Protein AF-A0A840F4D3-F1 (afdb_monomer)

Radius of gyration: 13.31 Å; Cα contacts (8 Å, |Δi|>4): 110; chains: 1; bounding box: 30×21×36 Å

Structure (mmCIF, N/CA/C/O backbone):
data_AF-A0A840F4D3-F1
#
_entry.id   AF-A0A840F4D3-F1
#
loop_
_atom_site.group_PDB
_atom_site.id
_atom_site.type_symbol
_atom_site.label_atom_id
_atom_site.label_alt_id
_atom_site.label_comp_id
_atom_site.label_asym_id
_atom_site.label_entity_id
_atom_site.label_seq_id
_atom_site.pdbx_PDB_ins_code
_atom_site.Cartn_x
_atom_site.Cartn_y
_atom_site.Cartn_z
_atom_site.occupancy
_atom_site.B_iso_or_equiv
_atom_site.auth_seq_id
_atom_site.auth_comp_id
_atom_site.auth_asym_id
_atom_site.auth_atom_id
_atom_site.pdbx_PDB_model_num
ATOM 1 N N . MET A 1 1 ? -3.659 7.215 -11.890 1.00 76.25 1 MET A N 1
ATOM 2 C CA . MET A 1 1 ? -2.696 6.099 -12.042 1.00 76.25 1 MET A CA 1
ATOM 3 C C . MET A 1 1 ? -2.955 5.129 -10.894 1.00 76.25 1 MET A C 1
ATOM 5 O O . MET A 1 1 ? -3.208 5.642 -9.814 1.00 76.25 1 MET A O 1
ATOM 9 N N . PRO A 1 2 ? -3.040 3.801 -11.105 1.00 84.62 2 PRO A N 1
ATOM 10 C CA . PRO A 1 2 ? -3.299 2.856 -10.013 1.00 84.62 2 PRO A CA 1
ATOM 11 C C . PRO A 1 2 ? -2.114 2.745 -9.047 1.00 84.62 2 PRO A C 1
ATOM 13 O O . PRO A 1 2 ? -0.961 2.778 -9.488 1.00 84.62 2 PRO A O 1
ATOM 16 N N . ASN A 1 3 ? -2.421 2.555 -7.763 1.00 89.50 3 ASN A N 1
ATOM 17 C CA . ASN A 1 3 ? -1.450 2.141 -6.756 1.00 89.50 3 ASN A CA 1
ATOM 18 C C . ASN A 1 3 ? -1.376 0.612 -6.718 1.00 89.50 3 ASN A C 1
ATOM 20 O O . ASN A 1 3 ? -2.382 -0.089 -6.871 1.00 89.50 3 ASN A O 1
ATOM 24 N N . ILE A 1 4 ? -0.161 0.097 -6.560 1.00 90.06 4 ILE A N 1
ATOM 25 C CA . ILE A 1 4 ? 0.107 -1.329 -6.386 1.00 90.06 4 ILE A CA 1
ATOM 26 C C . ILE A 1 4 ? 1.040 -1.538 -5.198 1.00 90.06 4 ILE A C 1
ATOM 28 O O . ILE A 1 4 ? 1.960 -0.750 -4.999 1.00 90.06 4 ILE A O 1
ATOM 32 N N . VAL A 1 5 ? 0.857 -2.622 -4.448 1.00 90.50 5 VAL A N 1
ATOM 33 C CA . VAL A 1 5 ? 1.858 -3.098 -3.484 1.00 90.50 5 VAL A CA 1
ATOM 34 C C . VAL A 1 5 ? 2.652 -4.224 -4.133 1.00 90.50 5 VAL A C 1
ATOM 36 O O . VAL A 1 5 ? 2.072 -5.198 -4.615 1.00 90.50 5 VAL A O 1
ATOM 39 N N . LEU A 1 6 ? 3.978 -4.108 -4.147 1.00 91.31 6 LEU A N 1
ATOM 40 C CA . LEU A 1 6 ? 4.846 -5.154 -4.686 1.00 91.31 6 LEU A CA 1
ATOM 41 C C . LEU A 1 6 ? 4.858 -6.390 -3.786 1.00 91.31 6 LEU A C 1
ATOM 43 O O . LEU A 1 6 ? 4.755 -6.275 -2.567 1.00 91.31 6 LEU A O 1
ATOM 47 N N . ILE A 1 7 ? 4.967 -7.573 -4.392 1.00 88.75 7 ILE A N 1
ATOM 48 C CA . ILE A 1 7 ? 5.141 -8.858 -3.693 1.00 88.75 7 ILE A CA 1
ATOM 49 C C . ILE A 1 7 ? 6.619 -9.154 -3.467 1.00 88.75 7 ILE A C 1
ATOM 51 O O . ILE A 1 7 ? 7.013 -9.533 -2.370 1.00 88.75 7 ILE A O 1
ATOM 55 N N . GLY A 1 8 ? 7.436 -8.886 -4.482 1.00 87.00 8 GLY A N 1
ATOM 56 C CA . GLY A 1 8 ? 8.889 -8.983 -4.433 1.00 87.00 8 GLY A CA 1
ATOM 57 C C . GLY A 1 8 ? 9.538 -7.847 -5.214 1.00 87.00 8 GLY A C 1
ATOM 58 O O . GLY A 1 8 ? 8.861 -6.918 -5.660 1.00 87.00 8 GLY A O 1
ATOM 59 N N . ALA A 1 9 ? 10.858 -7.922 -5.383 1.00 90.25 9 ALA A N 1
ATOM 60 C CA . ALA A 1 9 ? 11.586 -6.970 -6.211 1.00 90.25 9 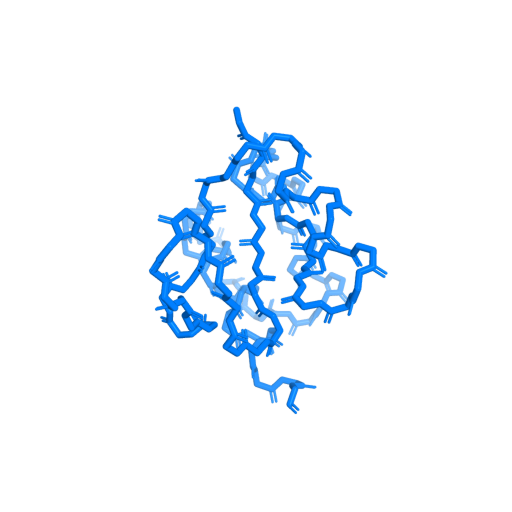ALA A CA 1
ATOM 61 C C . ALA A 1 9 ? 11.034 -6.982 -7.647 1.00 90.25 9 ALA A C 1
ATOM 63 O O . ALA A 1 9 ? 10.939 -8.040 -8.273 1.00 90.25 9 ALA A O 1
ATOM 64 N N . ALA A 1 10 ? 10.663 -5.813 -8.171 1.00 93.06 10 ALA A N 1
ATOM 65 C CA . ALA A 1 10 ? 10.049 -5.702 -9.488 1.00 93.06 10 ALA A CA 1
ATOM 66 C C . ALA A 1 10 ? 10.601 -4.506 -10.279 1.00 93.06 10 ALA A C 1
ATOM 68 O O . ALA A 1 10 ? 10.729 -3.409 -9.729 1.00 93.06 10 ALA A O 1
ATOM 69 N N . PRO A 1 11 ? 10.894 -4.672 -11.582 1.00 91.50 11 PRO A N 1
ATOM 70 C CA . PRO A 1 11 ? 11.337 -3.570 -12.424 1.00 91.50 11 PRO A CA 1
ATOM 71 C C . PRO A 1 11 ? 10.153 -2.678 -12.821 1.00 91.50 11 PRO A C 1
ATOM 73 O O . PRO A 1 11 ? 9.264 -3.077 -13.585 1.00 91.50 11 PRO A O 1
ATOM 76 N N . ILE A 1 12 ? 10.178 -1.434 -12.347 1.00 91.12 12 ILE A N 1
ATOM 77 C CA . ILE A 1 12 ? 9.206 -0.389 -12.672 1.00 91.12 12 ILE A CA 1
ATOM 78 C C . ILE A 1 12 ? 9.950 0.751 -13.365 1.00 91.12 12 ILE A C 1
ATOM 80 O O . ILE A 1 12 ? 10.804 1.397 -12.765 1.00 91.12 12 ILE A O 1
ATOM 84 N N . ARG A 1 13 ? 9.629 1.011 -14.641 1.00 86.94 13 ARG A N 1
ATOM 85 C CA . ARG A 1 13 ? 10.255 2.083 -15.448 1.00 86.94 13 ARG A CA 1
ATOM 86 C C . ARG A 1 13 ? 11.797 2.058 -15.438 1.00 86.94 13 ARG A C 1
ATOM 88 O O . ARG A 1 13 ? 12.433 3.102 -15.382 1.00 86.94 13 ARG A O 1
ATOM 95 N N . GLY A 1 14 ? 12.392 0.865 -15.472 1.00 86.88 14 GLY A N 1
ATOM 96 C CA . GLY A 1 14 ? 13.851 0.689 -15.483 1.00 86.88 14 GLY A CA 1
ATOM 97 C C . GLY A 1 14 ? 14.532 0.767 -14.112 1.00 86.88 14 GLY A C 1
ATOM 98 O O . GLY A 1 14 ? 15.740 0.579 -14.043 1.00 86.88 14 GLY A O 1
ATOM 99 N N . VAL A 1 15 ? 13.782 0.984 -13.027 1.00 92.00 15 VAL A N 1
ATOM 100 C CA . VAL A 1 15 ? 14.297 0.956 -11.650 1.00 92.00 15 VAL A CA 1
ATOM 101 C C . VAL A 1 15 ? 13.715 -0.250 -10.922 1.00 92.00 15 VAL A C 1
ATOM 103 O O . VAL A 1 15 ? 12.502 -0.476 -10.953 1.00 92.00 15 VAL A O 1
ATOM 106 N N . THR A 1 16 ? 14.569 -1.031 -10.264 1.00 93.62 16 THR A N 1
ATOM 107 C CA . THR A 1 16 ? 14.117 -2.109 -9.378 1.00 93.62 16 THR A CA 1
ATOM 108 C C . THR A 1 16 ? 13.524 -1.499 -8.119 1.00 93.62 16 THR A C 1
ATOM 110 O O . THR A 1 16 ? 14.209 -0.779 -7.395 1.00 93.62 16 THR A O 1
ATOM 113 N N . ARG A 1 17 ? 12.247 -1.786 -7.881 1.00 92.94 17 ARG A N 1
ATOM 114 C CA . ARG A 1 17 ? 11.500 -1.357 -6.702 1.00 92.94 17 ARG A CA 1
ATOM 115 C C . ARG A 1 17 ? 11.251 -2.538 -5.777 1.00 92.94 17 ARG A C 1
ATOM 117 O O . ARG A 1 17 ? 11.142 -3.673 -6.247 1.00 92.94 17 ARG A O 1
ATOM 124 N N . PHE A 1 18 ? 11.144 -2.270 -4.484 1.00 90.38 18 PHE A N 1
ATOM 125 C CA . PHE A 1 18 ? 11.008 -3.272 -3.433 1.00 90.38 18 PHE A CA 1
ATOM 126 C C . PHE A 1 18 ? 9.699 -3.093 -2.653 1.00 90.38 18 PHE A C 1
ATOM 128 O O . PHE A 1 18 ? 9.230 -1.967 -2.489 1.00 90.38 18 PHE A O 1
ATOM 135 N N . PRO A 1 19 ? 9.113 -4.179 -2.111 1.00 86.44 19 PRO A N 1
ATOM 136 C CA . PRO A 1 19 ? 7.902 -4.103 -1.287 1.00 86.44 19 PRO A CA 1
ATOM 137 C C . PRO A 1 19 ? 8.020 -3.170 -0.076 1.00 86.44 19 PRO A C 1
ATOM 139 O O . PRO A 1 19 ? 7.031 -2.562 0.327 1.00 86.44 19 PRO A O 1
ATOM 142 N N . SER A 1 20 ? 9.227 -3.023 0.480 1.00 83.56 20 SER A N 1
ATOM 143 C CA . SER A 1 20 ? 9.519 -2.140 1.615 1.00 83.56 20 SER A CA 1
ATOM 144 C C . SER A 1 20 ? 9.342 -0.653 1.302 1.00 83.56 20 SER A C 1
ATOM 146 O O . SER A 1 20 ? 9.182 0.141 2.222 1.00 83.56 20 SER A O 1
ATOM 148 N N . GLU A 1 21 ? 9.335 -0.261 0.025 1.00 85.81 21 GLU A N 1
ATOM 149 C CA . GLU A 1 21 ? 9.049 1.116 -0.397 1.00 85.81 21 GLU A CA 1
ATOM 150 C C . GLU A 1 21 ? 7.547 1.449 -0.338 1.00 85.81 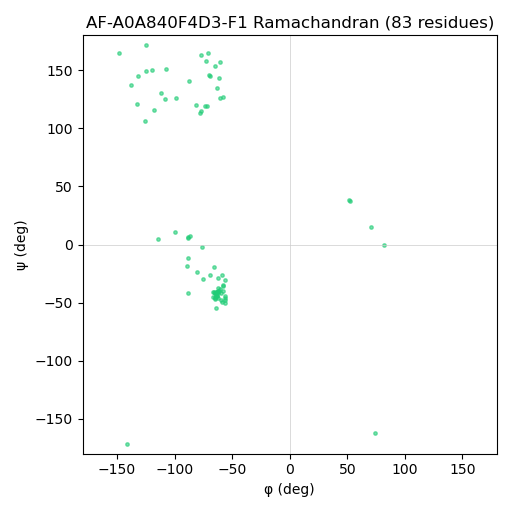21 GLU A C 1
ATOM 152 O O . GLU A 1 21 ? 7.150 2.574 -0.637 1.00 85.81 21 GLU A O 1
ATOM 157 N N . GLY A 1 22 ? 6.702 0.479 0.026 1.00 83.75 22 GLY A N 1
ATOM 158 C CA . GLY A 1 22 ? 5.259 0.650 0.107 1.00 83.75 22 GLY A CA 1
ATOM 159 C C . GLY A 1 22 ? 4.580 0.708 -1.268 1.00 83.75 22 GLY A C 1
ATOM 160 O O . GLY A 1 22 ? 5.137 0.253 -2.274 1.00 83.75 22 GLY A O 1
ATOM 161 N N . PRO A 1 23 ? 3.340 1.223 -1.327 1.00 87.31 23 PRO A N 1
ATOM 162 C CA . PRO A 1 23 ? 2.590 1.304 -2.569 1.00 87.31 23 PRO A CA 1
ATOM 163 C C . PRO A 1 23 ? 3.268 2.204 -3.595 1.00 87.31 23 PRO A C 1
ATOM 165 O O . PRO A 1 23 ? 3.681 3.324 -3.303 1.00 87.31 23 PRO A O 1
ATOM 168 N N . GLN A 1 24 ? 3.321 1.722 -4.830 1.00 88.06 24 GLN A N 1
ATOM 169 C CA . GLN A 1 24 ? 3.888 2.440 -5.958 1.00 88.06 24 GLN A CA 1
ATOM 170 C C . GLN A 1 24 ? 2.768 2.887 -6.891 1.00 88.06 24 GLN A C 1
ATOM 172 O O . GLN A 1 24 ? 1.982 2.069 -7.378 1.00 88.06 24 GLN A O 1
ATOM 177 N N . MET A 1 25 ? 2.723 4.185 -7.185 1.00 90.25 25 MET A N 1
ATOM 178 C CA . MET A 1 25 ? 1.839 4.717 -8.215 1.00 90.25 25 MET A CA 1
ATOM 179 C C . MET A 1 25 ? 2.451 4.442 -9.591 1.00 90.25 25 MET A C 1
ATOM 181 O O . MET A 1 25 ? 3.490 4.997 -9.951 1.00 90.25 25 MET A O 1
ATOM 185 N N . VAL A 1 26 ? 1.804 3.590 -10.386 1.00 90.94 26 VAL A N 1
ATOM 186 C CA . VAL A 1 26 ? 2.335 3.140 -11.684 1.00 90.94 26 VAL A CA 1
ATOM 187 C C . VAL A 1 26 ? 1.359 3.385 -12.831 1.00 90.94 26 VAL A C 1
ATOM 189 O O . VAL A 1 26 ? 0.203 3.766 -12.644 1.00 90.94 26 VAL A O 1
ATOM 192 N N . SER A 1 27 ? 1.813 3.177 -14.069 1.00 91.62 27 SER A N 1
ATOM 193 C CA . SER A 1 27 ? 0.912 3.206 -15.222 1.00 91.62 27 SER A CA 1
ATOM 194 C C . SER A 1 27 ? -0.104 2.054 -15.145 1.00 91.62 27 SER A C 1
ATOM 196 O O . SER A 1 27 ? 0.176 1.000 -14.574 1.00 91.62 27 SER A O 1
ATOM 198 N N . ARG A 1 28 ? -1.289 2.205 -15.758 1.00 90.75 28 ARG A N 1
ATOM 199 C CA . ARG A 1 28 ? -2.270 1.100 -15.832 1.00 90.75 28 ARG A CA 1
ATOM 200 C C . ARG A 1 28 ? -1.691 -0.143 -16.521 1.00 90.75 28 ARG A C 1
ATOM 202 O O . ARG A 1 28 ? -2.027 -1.258 -16.131 1.00 90.75 28 ARG A O 1
ATOM 209 N N . ALA A 1 29 ? -0.826 0.050 -17.518 1.00 92.19 29 ALA A N 1
ATOM 210 C CA . ALA A 1 29 ? -0.155 -1.037 -18.223 1.00 92.19 29 ALA A CA 1
ATOM 211 C C . ALA A 1 29 ? 0.824 -1.790 -17.307 1.00 92.19 29 ALA A C 1
ATOM 213 O O . ALA A 1 29 ? 0.781 -3.019 -17.256 1.00 92.19 29 ALA A O 1
ATOM 214 N N . ASP A 1 30 ? 1.639 -1.067 -16.533 1.00 92.12 30 ASP A N 1
ATOM 215 C CA . ASP A 1 30 ? 2.560 -1.665 -15.563 1.00 92.12 30 ASP A CA 1
ATOM 216 C C . ASP A 1 30 ? 1.821 -2.383 -14.442 1.00 92.12 30 ASP A C 1
ATOM 218 O O . ASP A 1 30 ? 2.149 -3.530 -14.162 1.00 92.12 30 ASP A O 1
ATOM 222 N N . ALA A 1 31 ? 0.787 -1.768 -13.857 1.00 91.62 31 ALA A N 1
ATOM 223 C CA . ALA A 1 31 ? -0.034 -2.423 -12.840 1.00 91.62 31 ALA A CA 1
ATOM 224 C C . ALA A 1 31 ? -0.623 -3.734 -13.371 1.00 91.62 31 ALA A C 1
ATOM 226 O O . ALA A 1 31 ? -0.454 -4.780 -12.753 1.00 91.62 31 ALA A O 1
ATOM 227 N N . LYS A 1 32 ? -1.249 -3.709 -14.556 1.00 92.94 32 LYS A N 1
ATOM 228 C CA . LYS A 1 32 ? -1.837 -4.908 -15.169 1.00 92.94 32 LYS A CA 1
ATOM 229 C C . LYS A 1 32 ? -0.789 -5.991 -15.419 1.00 92.94 32 LYS A C 1
ATOM 231 O O . LYS A 1 32 ? -1.067 -7.163 -15.185 1.00 92.94 32 LYS A O 1
ATOM 236 N N . ARG A 1 33 ? 0.399 -5.611 -15.897 1.00 94.19 33 ARG A N 1
ATOM 237 C CA . ARG A 1 33 ? 1.516 -6.533 -16.128 1.00 94.19 33 ARG A CA 1
ATOM 238 C C . ARG A 1 33 ? 1.999 -7.145 -14.815 1.00 94.19 33 ARG A C 1
ATOM 240 O O . ARG A 1 33 ? 2.020 -8.363 -14.718 1.00 94.19 33 ARG A O 1
ATOM 247 N N . LEU A 1 34 ? 2.341 -6.318 -13.827 1.00 93.12 34 LEU A N 1
ATOM 248 C CA . LEU A 1 34 ? 2.906 -6.734 -12.539 1.00 93.12 34 LEU A CA 1
ATOM 249 C C . LEU A 1 34 ? 1.935 -7.596 -11.731 1.00 93.12 34 LEU A C 1
ATOM 251 O O . LEU A 1 34 ? 2.347 -8.612 -11.180 1.00 93.12 34 LEU A O 1
ATOM 255 N N . ILE A 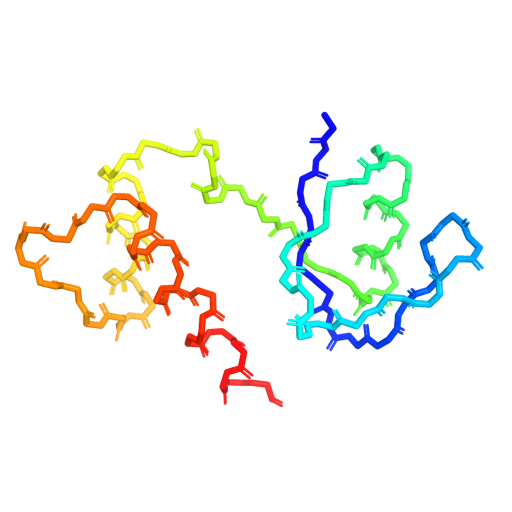1 35 ? 0.647 -7.244 -11.731 1.00 91.38 35 ILE A N 1
ATOM 256 C CA . ILE A 1 35 ? -0.406 -8.051 -11.104 1.00 91.38 35 ILE A CA 1
ATOM 257 C C . ILE A 1 35 ? -0.555 -9.393 -11.827 1.00 91.38 35 ILE A C 1
ATOM 259 O O . ILE A 1 35 ? -0.600 -10.436 -11.184 1.00 91.38 35 ILE A O 1
ATOM 263 N N . ARG A 1 36 ? -0.568 -9.396 -13.168 1.00 94.00 36 ARG A N 1
ATOM 264 C CA . ARG A 1 36 ? -0.693 -10.630 -13.961 1.00 94.00 36 ARG A CA 1
ATOM 265 C C . ARG A 1 36 ? 0.443 -11.620 -13.703 1.00 94.00 36 ARG A C 1
ATOM 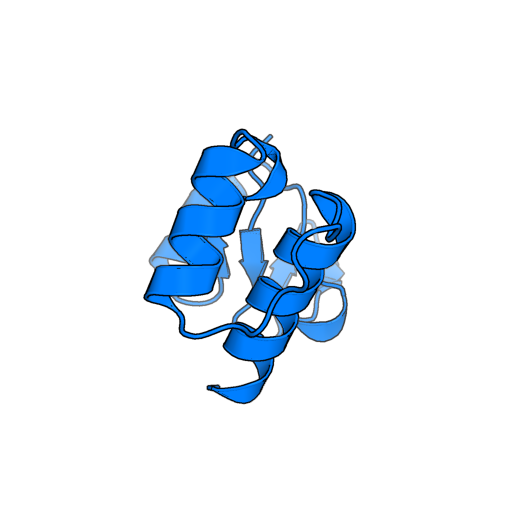267 O O . ARG A 1 36 ? 0.192 -12.817 -13.707 1.00 94.00 36 ARG A O 1
ATOM 274 N N . VAL A 1 37 ? 1.670 -11.135 -13.520 1.00 92.12 37 VAL A N 1
ATOM 275 C CA . VAL A 1 37 ? 2.840 -11.992 -13.260 1.00 92.12 37 VAL A CA 1
ATOM 276 C C . VAL A 1 37 ? 3.057 -12.281 -11.770 1.00 92.12 37 VAL A C 1
ATOM 278 O O . VAL A 1 37 ? 4.079 -12.852 -11.413 1.00 92.12 37 VAL A O 1
ATOM 281 N N . GLY A 1 38 ? 2.133 -11.866 -10.894 1.00 89.12 38 GLY A N 1
ATOM 282 C CA . GLY A 1 38 ? 2.224 -12.110 -9.452 1.00 89.12 38 GLY A CA 1
ATOM 283 C C . GLY A 1 38 ? 3.318 -11.313 -8.732 1.00 89.12 38 GLY A C 1
ATOM 284 O O . GLY A 1 38 ? 3.660 -11.631 -7.600 1.00 89.12 38 GLY A O 1
ATOM 285 N N . LEU A 1 39 ? 3.875 -10.271 -9.360 1.00 91.56 39 LEU A N 1
ATOM 286 C CA . LEU A 1 39 ? 4.885 -9.399 -8.744 1.00 91.56 39 LEU A CA 1
ATOM 287 C C . LEU A 1 39 ? 4.271 -8.229 -7.971 1.00 91.56 39 LEU A C 1
ATOM 289 O O . LEU A 1 39 ? 4.979 -7.553 -7.225 1.00 91.56 39 LEU A O 1
ATOM 293 N N . ALA A 1 40 ? 2.971 -7.977 -8.129 1.00 91.75 40 ALA A N 1
ATOM 294 C CA . ALA A 1 40 ? 2.257 -6.957 -7.375 1.00 91.75 40 ALA A CA 1
ATOM 295 C C . ALA A 1 40 ? 0.793 -7.331 -7.118 1.00 91.75 40 ALA A C 1
ATOM 297 O O . ALA A 1 40 ? 0.230 -8.193 -7.785 1.00 91.75 40 ALA A O 1
ATOM 298 N N . GLN A 1 41 ? 0.164 -6.616 -6.193 1.00 89.88 41 GLN A N 1
ATOM 299 C CA . GLN A 1 41 ? -1.276 -6.637 -5.947 1.00 89.88 41 GLN A CA 1
ATOM 300 C C . GLN A 1 41 ? -1.838 -5.211 -6.039 1.00 89.88 41 GLN A C 1
ATOM 302 O O . GLN A 1 41 ? -1.104 -4.260 -5.753 1.00 89.88 41 GLN A O 1
ATOM 307 N N . PRO A 1 42 ? -3.103 -5.030 -6.454 1.00 87.50 42 PRO A N 1
ATOM 308 C CA . PRO A 1 42 ? -3.734 -3.715 -6.444 1.00 87.50 42 PRO A CA 1
ATOM 309 C C . PRO A 1 42 ? -3.815 -3.163 -5.017 1.00 87.50 42 PRO A C 1
ATOM 311 O O . PRO A 1 42 ? -4.043 -3.908 -4.065 1.00 87.50 42 PRO A O 1
ATOM 314 N N . ASP A 1 43 ? -3.630 -1.853 -4.887 1.00 86.38 43 ASP A N 1
ATOM 315 C CA . ASP A 1 43 ? -3.787 -1.126 -3.633 1.00 86.38 43 ASP A CA 1
ATOM 316 C C . ASP A 1 43 ? -4.762 0.031 -3.851 1.00 86.38 43 ASP A C 1
ATOM 318 O O . ASP A 1 43 ? -4.463 1.007 -4.533 1.00 86.38 43 ASP A O 1
ATOM 322 N N . ASP A 1 44 ? -5.972 -0.114 -3.328 1.00 84.12 44 ASP A N 1
ATOM 323 C CA . ASP A 1 44 ? -7.068 0.846 -3.477 1.00 84.12 44 ASP A CA 1
ATOM 324 C C . ASP A 1 44 ? -7.462 1.497 -2.142 1.00 84.12 44 ASP A C 1
ATOM 326 O O . ASP A 1 44 ? -8.383 2.314 -2.081 1.00 84.12 44 ASP A O 1
ATOM 330 N N . LEU A 1 45 ? -6.721 1.191 -1.072 1.00 86.06 45 LEU A N 1
ATOM 331 C CA . LEU A 1 45 ? -6.940 1.722 0.273 1.00 86.06 45 LEU A CA 1
ATOM 332 C C . LEU A 1 45 ? -6.870 3.257 0.318 1.00 86.06 45 LEU A C 1
ATOM 334 O O . LEU A 1 45 ? -7.655 3.893 1.019 1.00 86.06 45 LEU A O 1
ATOM 338 N N . ASP A 1 46 ? -5.990 3.873 -0.478 1.00 81.94 46 ASP A N 1
ATOM 339 C CA . ASP A 1 46 ? -5.890 5.336 -0.553 1.00 81.94 46 ASP A CA 1
ATOM 340 C C . ASP A 1 46 ? -7.113 5.982 -1.216 1.00 81.94 46 ASP A C 1
ATOM 342 O O . ASP A 1 46 ? -7.438 7.130 -0.911 1.00 81.94 46 ASP A O 1
ATOM 346 N N . THR A 1 47 ? -7.821 5.267 -2.094 1.00 81.94 47 THR A N 1
ATOM 347 C CA . THR A 1 47 ? -9.006 5.794 -2.792 1.00 81.94 47 THR A CA 1
ATOM 348 C C . THR A 1 47 ? -10.312 5.564 -2.036 1.00 81.94 47 THR A C 1
ATOM 350 O O . THR A 1 47 ? -11.285 6.265 -2.293 1.00 81.94 47 THR A O 1
ATOM 353 N N . ARG A 1 48 ? -10.323 4.625 -1.086 1.00 86.44 48 ARG A N 1
ATOM 354 C CA . ARG A 1 48 ? -11.487 4.279 -0.261 1.00 86.44 48 ARG A CA 1
ATOM 355 C C . ARG A 1 48 ? -11.807 5.341 0.792 1.00 86.44 48 ARG A C 1
ATOM 357 O O . ARG A 1 48 ? -10.942 6.131 1.177 1.00 86.44 48 ARG A O 1
ATOM 364 N N . THR A 1 49 ? -13.035 5.383 1.289 1.00 89.88 49 THR A N 1
ATOM 365 C CA . THR A 1 49 ? -13.399 6.216 2.448 1.00 89.88 49 THR A CA 1
ATOM 366 C C . THR A 1 49 ? -12.784 5.656 3.734 1.00 89.88 49 THR A C 1
ATOM 368 O O . THR A 1 49 ? -12.317 4.519 3.774 1.00 89.88 49 THR A O 1
ATOM 371 N N . ILE A 1 50 ? -12.754 6.446 4.813 1.00 90.25 50 ILE A N 1
ATOM 372 C CA . ILE A 1 50 ? -12.286 5.943 6.114 1.00 90.25 50 ILE A CA 1
ATOM 373 C C . ILE A 1 50 ? -13.109 4.735 6.584 1.00 90.25 50 ILE A C 1
ATOM 375 O O . ILE A 1 50 ? -12.525 3.773 7.075 1.00 90.25 50 ILE A O 1
ATOM 379 N N . ASP A 1 51 ? -14.429 4.749 6.393 1.00 90.75 51 ASP A N 1
ATOM 380 C CA . ASP A 1 51 ? -15.312 3.654 6.804 1.00 90.75 51 ASP A CA 1
ATOM 381 C C . ASP 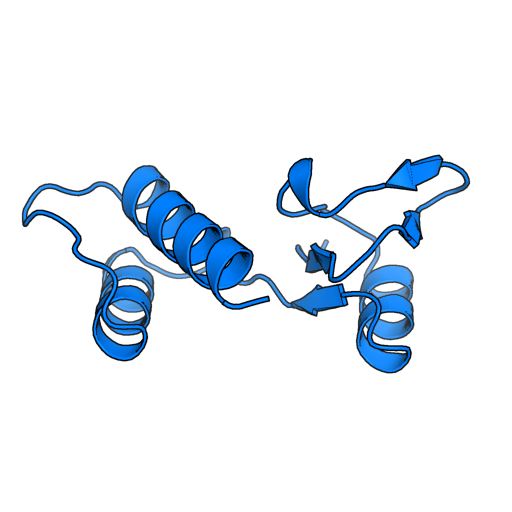A 1 51 ? -15.011 2.365 6.033 1.00 90.75 51 ASP A C 1
ATOM 383 O O . ASP A 1 51 ? -14.902 1.291 6.622 1.00 90.75 51 ASP A O 1
ATOM 387 N N . GLU A 1 52 ? -14.773 2.474 4.723 1.00 90.00 52 GLU A N 1
ATOM 388 C CA . GLU A 1 52 ? -14.363 1.343 3.888 1.00 90.00 52 GLU A CA 1
ATOM 389 C C . GLU A 1 52 ? -12.990 0.792 4.296 1.00 90.00 52 GLU A C 1
ATOM 391 O O . GLU A 1 52 ? -12.797 -0.423 4.329 1.00 90.00 52 GLU A O 1
ATOM 396 N N . VAL A 1 53 ? -12.027 1.660 4.623 1.00 91.06 53 VAL A N 1
ATOM 397 C CA . VAL A 1 53 ? -10.705 1.230 5.105 1.00 91.06 53 VAL A CA 1
ATOM 398 C C . VAL A 1 53 ? -10.823 0.549 6.474 1.00 91.06 53 VAL A C 1
ATOM 400 O O . VAL A 1 53 ? -10.199 -0.488 6.686 1.00 91.06 53 VAL A O 1
ATOM 403 N N . ARG A 1 54 ? -11.649 1.068 7.390 1.00 90.75 54 ARG A N 1
ATOM 404 C CA . ARG A 1 54 ? -11.909 0.438 8.697 1.00 90.75 54 ARG A CA 1
ATOM 405 C C . ARG A 1 54 ? -12.559 -0.936 8.547 1.00 90.75 54 ARG A C 1
ATOM 407 O O . ARG A 1 54 ? -12.163 -1.865 9.245 1.00 90.75 54 ARG A O 1
ATOM 414 N N . ALA A 1 55 ? -13.487 -1.094 7.604 1.00 91.31 55 ALA A N 1
ATOM 415 C CA . ALA A 1 55 ? -14.078 -2.393 7.292 1.00 91.31 55 ALA A CA 1
ATOM 416 C C . ALA A 1 55 ? -13.025 -3.400 6.791 1.00 91.31 55 ALA A C 1
ATOM 418 O O . ALA A 1 55 ? -13.048 -4.561 7.196 1.00 91.31 55 ALA A O 1
ATOM 419 N N . VAL A 1 56 ? -12.066 -2.959 5.965 1.00 89.75 56 VAL A N 1
ATOM 420 C CA . VAL A 1 56 ? -10.934 -3.805 5.543 1.00 89.75 56 VAL A CA 1
ATOM 421 C C . VAL A 1 56 ? -10.048 -4.176 6.729 1.00 89.75 56 VAL A C 1
ATOM 423 O O . VAL A 1 56 ? -9.733 -5.350 6.898 1.00 89.75 56 VAL A O 1
ATOM 426 N N . ALA A 1 57 ? -9.682 -3.208 7.573 1.00 90.44 57 ALA A N 1
ATOM 427 C CA . ALA A 1 57 ? -8.900 -3.473 8.779 1.00 90.44 57 ALA A CA 1
ATOM 428 C C . ALA A 1 57 ? -9.584 -4.509 9.680 1.00 90.44 57 ALA A C 1
ATOM 430 O O . ALA A 1 57 ? -8.939 -5.456 10.120 1.00 90.44 57 ALA A O 1
ATOM 431 N N . GLN A 1 58 ? -10.897 -4.392 9.889 1.00 90.75 58 GLN A N 1
ATOM 432 C CA . GLN A 1 58 ? -11.660 -5.351 10.683 1.00 90.75 58 GLN A CA 1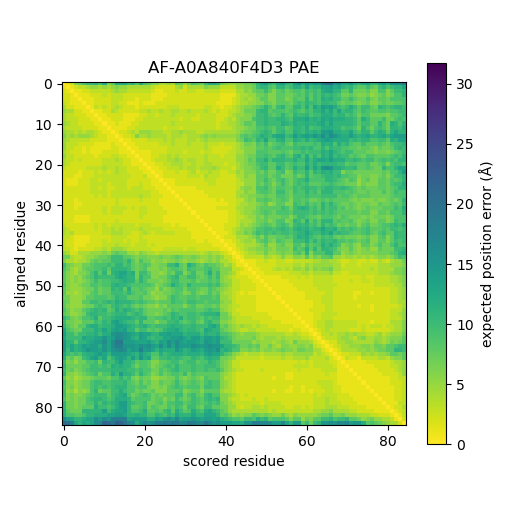
ATOM 433 C C . GLN A 1 58 ? -11.701 -6.744 10.035 1.00 90.75 58 GLN A C 1
ATOM 435 O O . GLN A 1 58 ? -11.519 -7.745 10.730 1.00 90.75 58 GLN A O 1
ATOM 440 N N . ALA A 1 59 ? -11.890 -6.822 8.713 1.00 89.56 59 ALA A N 1
ATOM 441 C CA . ALA A 1 59 ? -11.856 -8.083 7.969 1.00 89.56 59 ALA A CA 1
ATOM 442 C C . ALA A 1 59 ? -10.480 -8.771 8.051 1.00 89.56 59 ALA A C 1
ATOM 444 O O . ALA A 1 59 ? -10.404 -9.991 8.184 1.00 89.56 59 ALA A O 1
ATOM 445 N N . GLU A 1 60 ? -9.402 -7.987 8.037 1.00 88.81 60 GLU A N 1
ATOM 446 C CA . GLU A 1 60 ? -8.014 -8.455 8.150 1.00 88.81 60 GLU A CA 1
ATOM 447 C C . GLU A 1 60 ? -7.521 -8.566 9.602 1.00 88.81 60 GLU A C 1
ATOM 449 O O . GLU A 1 60 ? -6.352 -8.871 9.841 1.00 88.81 60 GLU A O 1
ATOM 454 N N . ARG A 1 61 ? -8.410 -8.352 10.585 1.00 90.56 61 ARG A N 1
ATOM 455 C CA . ARG A 1 61 ? -8.109 -8.379 12.028 1.00 90.56 61 ARG A CA 1
ATOM 456 C C . ARG A 1 61 ? -6.926 -7.484 12.418 1.00 90.56 61 ARG A C 1
ATOM 458 O O . ARG A 1 61 ? -6.126 -7.828 13.286 1.00 90.56 61 ARG A O 1
ATOM 465 N N . VAL A 1 62 ? -6.818 -6.336 11.765 1.00 90.50 62 VAL A N 1
ATOM 466 C CA . VAL A 1 62 ? -5.862 -5.280 12.087 1.00 90.50 62 VAL A CA 1
ATOM 467 C C . VAL A 1 62 ? -6.442 -4.474 13.240 1.00 90.50 62 VAL A C 1
ATOM 469 O O . VAL A 1 62 ? -7.530 -3.914 13.113 1.00 90.50 62 VAL A O 1
ATOM 472 N N . ASP A 1 63 ? -5.727 -4.421 14.362 1.00 87.19 63 ASP A N 1
ATOM 473 C CA . ASP A 1 63 ? -6.145 -3.617 15.506 1.00 87.19 63 ASP A CA 1
ATOM 474 C C . ASP A 1 63 ? -5.928 -2.128 15.208 1.00 87.19 63 ASP A C 1
ATOM 476 O O . ASP A 1 63 ? -4.817 -1.681 14.916 1.00 87.19 63 ASP A O 1
ATOM 480 N N . ILE A 1 64 ? -7.020 -1.373 15.227 1.00 87.12 64 ILE A N 1
ATOM 481 C CA . ILE A 1 64 ? -7.069 0.054 14.919 1.00 87.12 64 ILE A CA 1
ATOM 482 C C . ILE A 1 64 ? -7.881 0.739 16.012 1.00 87.12 64 ILE A C 1
ATOM 484 O O . ILE A 1 64 ? -9.049 0.427 16.236 1.00 87.12 64 ILE A O 1
ATOM 488 N N . GLY A 1 65 ? -7.261 1.694 16.706 1.00 83.19 65 GLY A N 1
ATOM 489 C CA . GLY A 1 65 ? -7.934 2.438 17.767 1.00 83.19 65 GLY A CA 1
ATOM 490 C C . GLY A 1 65 ? -9.157 3.220 17.252 1.00 83.19 65 GLY A C 1
ATOM 491 O O . GLY A 1 65 ? -9.211 3.589 16.076 1.00 83.19 65 GLY A O 1
ATOM 492 N N . PRO A 1 66 ? -10.124 3.565 18.123 1.00 77.81 66 PRO A N 1
ATOM 493 C CA . PRO A 1 66 ? -11.365 4.250 17.726 1.00 77.81 66 PRO A CA 1
ATOM 494 C C . PRO A 1 66 ? -11.123 5.611 17.044 1.00 77.81 66 PRO A C 1
ATOM 496 O O . PRO A 1 66 ? -11.908 6.042 16.194 1.00 77.81 66 PRO A O 1
ATOM 499 N N . ASN A 1 67 ? -9.992 6.246 17.360 1.00 84.00 67 ASN A N 1
ATOM 500 C CA . ASN A 1 67 ? -9.560 7.534 16.816 1.00 84.00 67 ASN A CA 1
ATOM 501 C C . ASN A 1 67 ? -8.519 7.405 15.691 1.00 84.00 67 ASN A C 1
ATOM 503 O O . ASN A 1 67 ? -7.924 8.408 15.305 1.00 84.00 67 ASN A O 1
ATOM 507 N N . ALA A 1 68 ? -8.276 6.198 15.167 1.00 86.25 68 ALA A N 1
ATOM 508 C CA . ALA A 1 68 ? -7.340 6.007 14.066 1.00 86.25 68 ALA A CA 1
ATOM 509 C C . ALA A 1 68 ? -7.808 6.799 12.839 1.00 86.25 68 ALA A C 1
ATOM 511 O O . ALA A 1 68 ? -8.953 6.658 12.379 1.00 86.25 68 ALA A O 1
ATOM 512 N N . VAL A 1 69 ? -6.913 7.640 12.318 1.00 91.25 69 VAL A N 1
ATOM 513 C CA . VAL A 1 69 ? -7.128 8.365 11.067 1.00 91.25 69 VAL A CA 1
ATOM 514 C C . VAL A 1 69 ? -6.907 7.429 9.882 1.00 91.25 69 VAL A C 1
ATOM 516 O O . VAL A 1 69 ? -6.304 6.359 10.003 1.00 91.25 69 VAL A O 1
ATOM 519 N N . LYS A 1 70 ? -7.396 7.825 8.703 1.00 89.50 70 LYS A N 1
ATOM 520 C CA . LYS A 1 70 ? -7.328 6.982 7.500 1.00 89.50 70 LYS A CA 1
ATOM 521 C C . LYS A 1 70 ? -5.898 6.566 7.183 1.00 89.50 70 LYS A C 1
ATOM 523 O O . LYS A 1 70 ? -5.667 5.389 6.949 1.00 89.50 70 LYS A O 1
ATOM 528 N N . ALA A 1 71 ? -4.957 7.507 7.220 1.00 87.12 71 ALA A N 1
ATOM 529 C CA . ALA A 1 71 ? -3.554 7.234 6.925 1.00 87.12 71 ALA A CA 1
ATOM 530 C C . ALA A 1 71 ? -2.980 6.127 7.828 1.00 87.12 71 ALA A C 1
ATOM 532 O O . ALA A 1 71 ? -2.418 5.161 7.316 1.00 87.12 71 ALA A O 1
ATOM 533 N N . ASP A 1 72 ? -3.213 6.214 9.139 1.00 89.06 72 ASP A N 1
ATOM 534 C CA . ASP A 1 72 ? -2.739 5.229 10.118 1.00 89.06 72 ASP A CA 1
ATOM 535 C C . ASP A 1 72 ? -3.408 3.866 9.923 1.00 89.06 72 ASP A C 1
ATOM 537 O O . ASP A 1 72 ? -2.749 2.830 9.951 1.00 89.06 72 ASP A O 1
ATOM 541 N N . THR A 1 73 ? -4.714 3.867 9.649 1.00 90.69 73 THR A N 1
ATOM 542 C CA . THR A 1 73 ? -5.491 2.647 9.384 1.00 90.69 73 THR A CA 1
ATOM 543 C C . THR A 1 73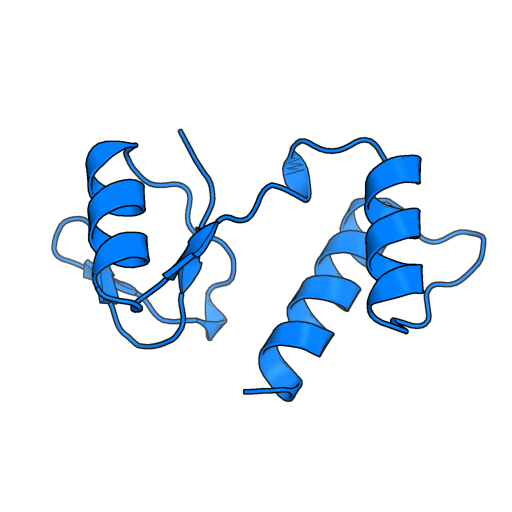 ? -4.965 1.930 8.136 1.00 90.69 73 THR A C 1
ATOM 545 O O . THR A 1 73 ? -4.727 0.723 8.147 1.00 90.69 73 THR A O 1
ATOM 548 N N . VAL A 1 74 ? -4.722 2.685 7.061 1.00 89.75 74 VAL A N 1
ATOM 549 C CA . VAL A 1 74 ? -4.139 2.176 5.816 1.00 89.75 74 VAL A CA 1
ATOM 550 C C . VAL A 1 74 ? -2.721 1.641 6.054 1.00 89.75 74 VAL A C 1
ATOM 552 O O . VAL A 1 74 ? -2.384 0.563 5.562 1.00 89.75 74 VAL A O 1
ATOM 555 N N . ALA A 1 75 ? -1.891 2.360 6.813 1.00 86.94 75 ALA A N 1
ATOM 556 C CA . ALA A 1 75 ? -0.541 1.921 7.154 1.00 86.94 75 ALA A CA 1
ATOM 557 C C . ALA A 1 75 ? -0.549 0.614 7.966 1.00 86.94 75 ALA A C 1
ATOM 559 O O . ALA A 1 75 ? 0.225 -0.291 7.656 1.00 86.94 75 ALA A O 1
ATOM 560 N N . ALA A 1 76 ? -1.459 0.475 8.933 1.00 89.25 76 ALA A N 1
ATOM 561 C CA . ALA A 1 76 ? -1.605 -0.731 9.744 1.00 89.25 76 ALA A CA 1
ATOM 562 C C . ALA A 1 76 ? -2.024 -1.953 8.905 1.00 89.25 76 ALA A C 1
ATOM 564 O O . ALA A 1 76 ? -1.425 -3.021 9.034 1.00 89.25 76 ALA A O 1
ATOM 565 N N . ILE A 1 77 ? -2.978 -1.785 7.978 1.00 88.62 77 ILE A N 1
ATOM 566 C CA . ILE A 1 77 ? -3.370 -2.844 7.029 1.00 88.62 77 ILE A CA 1
ATOM 567 C C . ILE A 1 77 ? -2.174 -3.269 6.173 1.00 88.62 77 ILE A C 1
ATOM 569 O O . ILE A 1 77 ? -1.880 -4.456 6.036 1.00 88.62 77 ILE A O 1
ATOM 573 N N . ARG A 1 78 ? -1.436 -2.303 5.618 1.00 85.62 78 ARG A N 1
ATOM 574 C CA . ARG A 1 78 ? -0.259 -2.592 4.787 1.00 85.62 78 ARG A CA 1
ATOM 575 C C . ARG A 1 78 ? 0.839 -3.305 5.574 1.00 85.62 78 ARG A C 1
ATOM 577 O O . ARG A 1 78 ? 1.429 -4.245 5.049 1.00 85.62 78 ARG A O 1
ATOM 584 N N . ALA A 1 79 ? 1.085 -2.896 6.818 1.00 84.25 79 ALA A N 1
ATOM 585 C CA . ALA A 1 79 ? 2.053 -3.540 7.699 1.00 84.25 79 ALA A CA 1
ATOM 586 C C . ALA A 1 79 ? 1.654 -4.990 8.012 1.00 84.25 79 ALA A C 1
ATOM 588 O O . ALA A 1 79 ? 2.487 -5.888 7.904 1.00 84.25 79 ALA A O 1
ATOM 589 N N . ARG A 1 80 ? 0.372 -5.246 8.311 1.00 86.06 80 ARG A N 1
ATOM 590 C CA . ARG A 1 80 ? -0.145 -6.605 8.528 1.00 86.06 80 ARG A CA 1
ATOM 591 C C . ARG A 1 80 ? 0.065 -7.494 7.303 1.00 86.06 80 ARG A C 1
ATOM 593 O O . ARG A 1 80 ? 0.648 -8.566 7.433 1.00 86.06 80 ARG A O 1
ATOM 600 N N . ARG A 1 81 ? -0.322 -7.017 6.116 1.00 84.12 81 ARG A N 1
ATOM 601 C CA . ARG A 1 81 ? -0.146 -7.743 4.845 1.00 84.12 81 ARG A CA 1
ATOM 602 C C . ARG A 1 81 ? 1.320 -8.012 4.498 1.00 84.12 81 ARG A C 1
ATOM 604 O O . ARG A 1 81 ? 1.607 -8.973 3.793 1.00 84.12 81 ARG A O 1
ATOM 611 N N . ALA A 1 82 ? 2.239 -7.154 4.942 1.00 76.62 82 ALA A N 1
ATOM 612 C CA . ALA A 1 82 ? 3.672 -7.362 4.759 1.00 76.62 82 ALA A CA 1
ATOM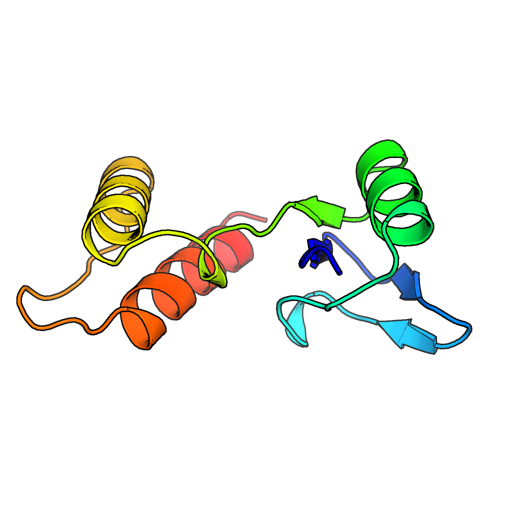 613 C C . ALA A 1 82 ? 4.243 -8.431 5.710 1.00 76.62 82 ALA A C 1
ATOM 615 O O . ALA A 1 82 ? 5.201 -9.093 5.335 1.00 76.62 82 ALA A O 1
ATOM 616 N N . LEU A 1 83 ? 3.658 -8.607 6.903 1.00 75.38 8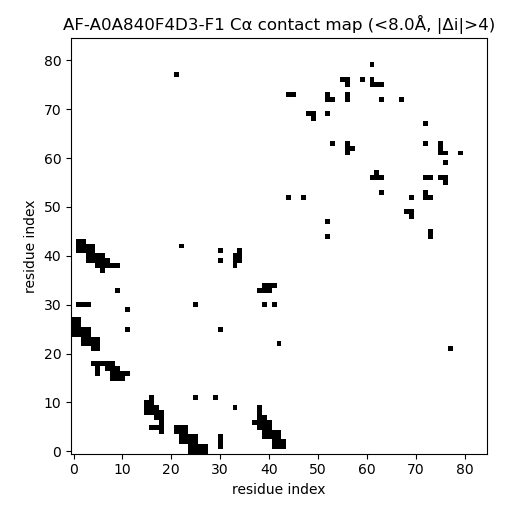3 LEU A N 1
ATOM 617 C CA . LEU A 1 83 ? 4.059 -9.625 7.887 1.00 75.38 83 LEU A CA 1
ATOM 618 C C . LEU A 1 83 ? 3.513 -11.029 7.586 1.00 75.38 83 LEU A C 1
ATOM 620 O O . LEU A 1 83 ? 4.065 -12.008 8.072 1.00 75.38 83 LEU A O 1
ATOM 624 N N . GLU A 1 84 ? 2.409 -11.136 6.844 1.00 67.06 84 GLU A N 1
ATOM 625 C CA . GLU A 1 84 ? 1.804 -12.422 6.453 1.00 67.06 84 GLU A CA 1
ATOM 626 C C . GLU A 1 84 ? 2.396 -13.016 5.159 1.00 67.06 84 GLU A C 1
ATOM 628 O O . GLU A 1 84 ? 1.883 -14.013 4.650 1.00 67.06 84 GLU A O 1
ATOM 633 N N . ARG A 1 85 ? 3.459 -12.409 4.621 1.00 57.44 85 ARG A N 1
ATOM 634 C CA . ARG A 1 85 ? 4.230 -12.915 3.477 1.00 57.44 85 ARG A CA 1
ATOM 635 C C . ARG A 1 85 ? 5.544 -13.531 3.918 1.00 57.44 85 ARG A C 1
ATOM 637 O O . ARG A 1 85 ? 5.953 -14.495 3.237 1.00 57.44 85 ARG A O 1
#

pLDDT: mean 87.81, std 5.6, range [57.44, 94.19]

Mean predicted aligned error: 5.9 Å

Secondary structure (DSSP, 8-state):
--EEEESS-EEETTEEE-GGG--EE--HHHHHHHHHTTSEEEE-TTTS-HHHHHHHHHHTT----TT--HHHHHHHHHHHHHHT-

Solvent-accessible surface area (backbone atoms only — not comparable to full-atom values): 4994 Å² total; per-residue (Å²): 114,53,35,26,35,38,69,40,79,40,79,54,96,90,41,80,43,48,38,90,73,44,69,43,79,35,53,64,67,54,49,55,50,34,40,72,72,63,37,26,41,83,44,59,64,88,80,46,53,59,67,58,42,50,52,49,22,56,75,69,69,42,91,67,62,98,81,56,50,56,69,58,47,49,51,47,42,53,52,52,60,62,73,78,107

Organism: NCBI:txid535907

Foldseek 3Di:
DWWKQFPAFDQAPNDTDGNVVPIDDHDPVVQVVCVVVVGIDTDCLVVDDQVVLVVLCVVLVQDADPPRDSVRSSVSSSVSVVVVD

Sequence (85 aa):
MPNIVLIGAAPIRGVTRFPSEGPQMVSRADAKRLIRVGLAQPDDLDTRTIDEVRAVAQAERVDIGPNAVKADTVAAIRARRALER

Nearest PDB structures (foldseek):
  1en7-assembly1_B  TM=8.886E-01  e=7.699E+00  Tequatrovirus T4
  7zog-assembly2_C  TM=7.952E-01  e=9.966E+00  Cryptosporidium parvum Iowa II
  6bni-assembly1_A  TM=5.956E-01  e=4.901E+00  Cryptosporidium parvum Iowa II
  6bni-assembly1_B  TM=5.955E-01  e=5.576E+00  Cryptosporidium parvum Iowa II